Protein AF-A0A1Q4LAG4-F1 (afdb_monomer_lite)

Radius of gyration: 26.53 Å; chains: 1; bounding box: 48×26×71 Å

Structure (mmCIF, N/CA/C/O backbone):
data_AF-A0A1Q4LAG4-F1
#
_entry.id   AF-A0A1Q4LAG4-F1
#
loop_
_atom_site.group_PDB
_atom_site.id
_atom_site.type_symbol
_atom_site.label_atom_id
_atom_site.label_alt_id
_atom_site.label_comp_id
_atom_site.label_asym_id
_atom_site.label_entity_id
_atom_site.label_seq_id
_atom_site.pdbx_PDB_ins_code
_atom_site.Cartn_x
_atom_site.Cartn_y
_atom_site.Cartn_z
_atom_site.occupancy
_atom_site.B_iso_or_equiv
_atom_site.auth_seq_id
_atom_site.auth_comp_id
_atom_site.auth_asym_id
_atom_site.auth_atom_id
_atom_site.pdbx_PDB_model_num
ATOM 1 N N . LYS A 1 1 ? -27.153 9.675 17.977 1.00 33.84 1 LYS A N 1
ATOM 2 C CA . LYS A 1 1 ? -26.897 9.620 16.516 1.00 33.84 1 LYS A CA 1
ATOM 3 C C . LYS A 1 1 ? -25.525 8.995 16.362 1.00 33.84 1 LYS A C 1
ATOM 5 O O . LYS A 1 1 ? -24.593 9.559 16.904 1.00 33.84 1 LYS A O 1
ATOM 10 N N . VAL A 1 2 ? -25.434 7.803 15.778 1.00 33.84 2 VAL A N 1
ATOM 11 C CA . VAL A 1 2 ? -24.147 7.139 15.535 1.00 33.84 2 VAL A CA 1
ATOM 12 C C . VAL A 1 2 ? -23.590 7.729 14.248 1.00 33.84 2 VAL A C 1
ATOM 14 O O . VAL A 1 2 ? -24.274 7.675 13.222 1.00 33.84 2 VAL A O 1
ATOM 17 N N . ASP A 1 3 ? -22.413 8.341 14.320 1.00 35.12 3 ASP A N 1
ATOM 18 C CA . ASP A 1 3 ? -21.739 8.880 13.146 1.00 35.12 3 ASP A CA 1
ATOM 19 C C . ASP 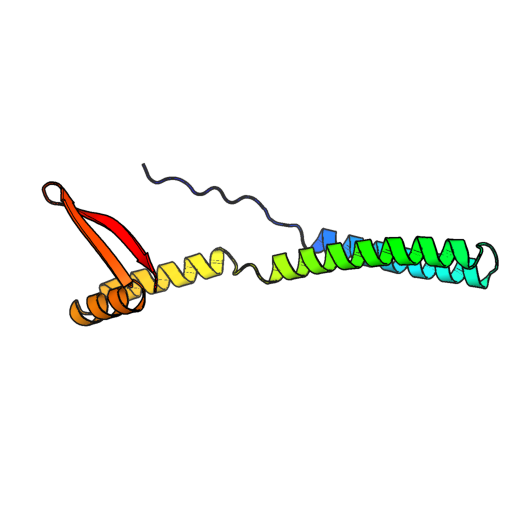A 1 3 ? -21.414 7.732 12.188 1.00 35.12 3 ASP A C 1
ATOM 21 O O . ASP A 1 3 ? -20.734 6.761 12.525 1.00 35.12 3 ASP A O 1
ATOM 25 N N . ARG A 1 4 ? -21.988 7.809 10.985 1.00 35.28 4 ARG A N 1
ATOM 26 C CA . ARG A 1 4 ? -21.688 6.885 9.897 1.00 35.28 4 ARG A CA 1
ATOM 27 C C . ARG A 1 4 ? -20.310 7.241 9.369 1.00 35.28 4 ARG A C 1
ATOM 29 O O . ARG A 1 4 ? -20.134 8.298 8.773 1.00 35.28 4 ARG A O 1
ATOM 36 N N . ILE A 1 5 ? -19.358 6.338 9.554 1.00 41.38 5 ILE A N 1
ATOM 37 C CA . ILE A 1 5 ? -18.073 6.424 8.876 1.00 41.38 5 ILE A CA 1
ATOM 38 C C . ILE A 1 5 ? -18.301 5.943 7.437 1.00 41.38 5 ILE A C 1
ATOM 40 O O . ILE A 1 5 ? -18.322 4.744 7.158 1.00 41.38 5 ILE A O 1
ATOM 44 N N . GLU A 1 6 ? -18.551 6.879 6.526 1.00 39.84 6 GLU A N 1
ATOM 45 C CA . GLU A 1 6 ? -18.451 6.617 5.092 1.00 39.84 6 GLU A CA 1
ATOM 46 C C . GLU A 1 6 ? -16.966 6.560 4.720 1.00 39.84 6 GLU A C 1
ATOM 48 O O . GLU A 1 6 ? -16.290 7.584 4.708 1.00 39.84 6 GLU A O 1
ATOM 53 N N . ILE A 1 7 ? -16.445 5.367 4.419 1.00 38.69 7 ILE A N 1
ATOM 54 C CA . ILE A 1 7 ? -15.099 5.211 3.853 1.00 38.69 7 ILE A CA 1
ATOM 55 C C . ILE A 1 7 ? -15.255 4.736 2.412 1.00 38.69 7 ILE A C 1
ATOM 57 O O . ILE A 1 7 ? -15.410 3.547 2.141 1.00 38.69 7 ILE A O 1
ATOM 61 N N . LYS A 1 8 ? -15.258 5.692 1.483 1.00 47.16 8 LYS A N 1
ATOM 62 C CA . LYS A 1 8 ? -15.012 5.432 0.065 1.00 47.16 8 LYS A CA 1
ATOM 63 C C . LYS A 1 8 ? -13.531 5.654 -0.195 1.00 47.16 8 LYS A C 1
ATOM 65 O O . LYS A 1 8 ? -13.080 6.778 -0.049 1.00 47.16 8 LYS A O 1
ATOM 70 N N . GLU A 1 9 ? -12.831 4.604 -0.609 1.00 45.19 9 GLU A N 1
ATOM 71 C CA . GLU A 1 9 ? -11.763 4.646 -1.616 1.00 45.19 9 GLU A CA 1
ATOM 72 C C . GLU A 1 9 ? -11.277 3.212 -1.861 1.00 45.19 9 GLU A C 1
ATOM 74 O O . GLU A 1 9 ? -10.324 2.730 -1.250 1.00 45.19 9 GLU A O 1
ATOM 79 N N . GLU A 1 10 ? -11.943 2.508 -2.780 1.00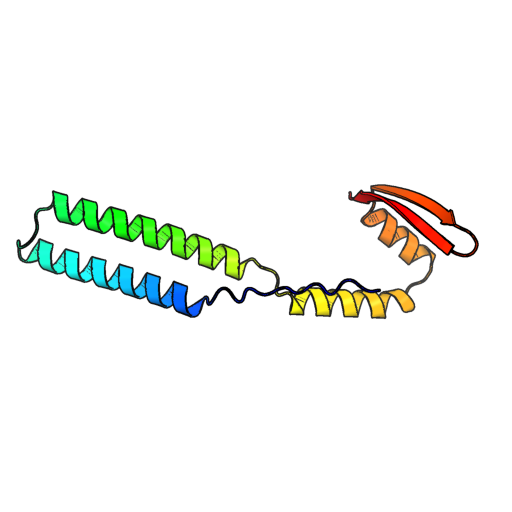 48.94 10 GLU A N 1
ATOM 80 C CA . GLU A 1 10 ? -11.284 1.412 -3.488 1.00 48.94 10 GLU A CA 1
ATOM 81 C C . GLU A 1 10 ? -10.216 2.050 -4.382 1.00 48.94 10 GLU A C 1
ATOM 83 O O . GLU A 1 10 ? -10.486 2.484 -5.502 1.00 48.94 10 GLU A O 1
ATOM 88 N N . THR A 1 11 ? -8.988 2.168 -3.878 1.00 54.66 11 THR A N 1
ATOM 89 C CA . THR A 1 11 ? -7.831 2.370 -4.748 1.00 54.66 11 THR A CA 1
ATOM 90 C C . THR A 1 11 ? -7.803 1.177 -5.705 1.00 54.66 11 THR A C 1
ATOM 92 O O . THR A 1 11 ? -7.519 0.061 -5.282 1.00 54.66 11 THR A O 1
ATOM 95 N N . ASN A 1 12 ? -8.176 1.379 -6.974 1.00 68.19 12 ASN A N 1
ATOM 96 C CA . ASN A 1 12 ? -8.277 0.300 -7.957 1.00 68.19 12 ASN A CA 1
ATOM 97 C C . ASN A 1 12 ? -6.871 -0.213 -8.312 1.00 68.19 12 ASN A C 1
ATOM 99 O O . ASN A 1 12 ? -6.252 0.220 -9.284 1.00 68.19 12 ASN A O 1
ATOM 103 N N . THR A 1 13 ? -6.345 -1.119 -7.490 1.00 70.06 13 THR A N 1
ATOM 104 C CA . THR A 1 13 ? -5.009 -1.722 -7.605 1.00 70.06 13 THR A CA 1
ATOM 105 C C . THR A 1 13 ? -4.755 -2.298 -8.999 1.00 70.06 13 THR A C 1
ATOM 107 O O 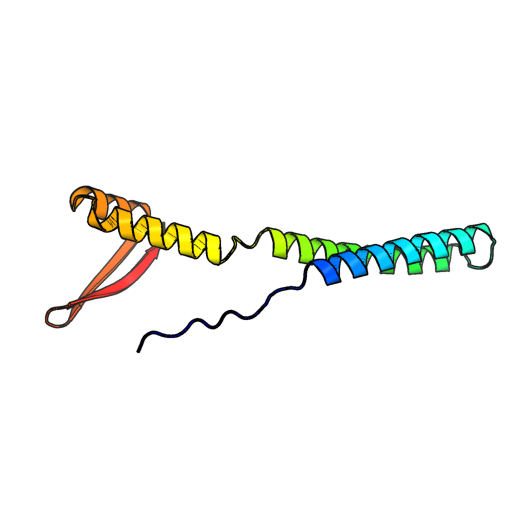. THR A 1 13 ? -3.668 -2.122 -9.547 1.00 70.06 13 THR A O 1
ATOM 110 N N . LYS A 1 14 ? -5.790 -2.848 -9.650 1.00 76.12 14 LYS A N 1
ATOM 111 C CA . LYS A 1 14 ? -5.731 -3.349 -11.035 1.00 76.12 14 LYS A CA 1
ATOM 112 C C . LYS A 1 14 ? -5.389 -2.273 -12.068 1.00 76.12 14 LYS A C 1
ATOM 114 O O . LYS A 1 14 ? -4.749 -2.573 -13.078 1.00 76.12 14 LYS A O 1
ATOM 119 N N . ASP A 1 15 ? -5.823 -1.033 -11.858 1.00 79.31 15 ASP A N 1
ATOM 120 C CA . ASP A 1 15 ? -5.492 0.070 -12.764 1.00 79.31 15 ASP A CA 1
ATOM 121 C C . ASP A 1 15 ? -4.041 0.529 -12.574 1.00 79.31 15 ASP A C 1
ATOM 123 O O . ASP A 1 15 ? -3.362 0.823 -13.560 1.00 79.31 15 ASP A O 1
ATOM 127 N N . ILE A 1 16 ? -3.538 0.504 -11.335 1.00 82.19 16 ILE A N 1
ATOM 128 C CA . ILE A 1 16 ? -2.134 0.800 -11.010 1.00 82.19 16 ILE A CA 1
ATOM 129 C C . ILE A 1 16 ? -1.210 -0.256 -11.635 1.00 82.19 16 ILE A C 1
ATOM 131 O O . ILE A 1 16 ? -0.271 0.096 -12.349 1.00 82.19 16 ILE A O 1
ATOM 135 N N . GLU A 1 17 ? -1.518 -1.546 -11.474 1.00 81.44 17 GLU A N 1
ATOM 136 C CA . GLU A 1 17 ? -0.777 -2.651 -12.105 1.00 81.44 17 GLU A CA 1
ATOM 137 C C . GLU A 1 17 ? -0.757 -2.541 -13.636 1.00 81.44 17 GLU A C 1
ATOM 139 O O . GLU A 1 17 ? 0.276 -2.736 -14.289 1.00 81.44 17 GLU A O 1
ATOM 144 N N . ARG A 1 18 ? -1.904 -2.195 -14.236 1.00 86.56 18 ARG A N 1
ATOM 145 C CA . ARG A 1 18 ? -2.021 -1.994 -15.684 1.00 86.56 18 ARG A CA 1
ATOM 146 C C . ARG A 1 18 ? -1.148 -0.834 -16.157 1.00 86.56 18 ARG A C 1
ATOM 148 O O . ARG A 1 18 ? -0.535 -0.934 -17.223 1.00 86.56 18 ARG A O 1
ATOM 155 N N . GLU A 1 19 ? -1.083 0.249 -15.394 1.00 87.31 19 GLU A N 1
ATOM 156 C CA . GLU A 1 19 ? -0.266 1.414 -15.729 1.00 87.31 19 GLU A CA 1
ATOM 157 C C . GLU A 1 19 ? 1.237 1.130 -15.570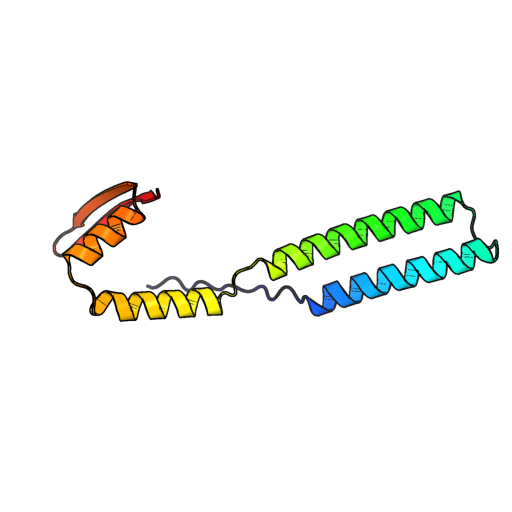 1.00 87.31 19 GLU A C 1
ATOM 159 O O . GLU A 1 19 ? 2.017 1.515 -16.445 1.00 87.31 19 GLU A O 1
ATOM 164 N N . ILE A 1 20 ? 1.647 0.358 -14.555 1.00 88.38 20 ILE A N 1
ATOM 165 C CA . ILE A 1 20 ? 3.029 -0.144 -14.422 1.00 88.38 20 ILE A CA 1
ATOM 166 C C . ILE A 1 20 ? 3.404 -0.982 -15.649 1.00 88.38 20 ILE A C 1
ATOM 168 O O . ILE A 1 20 ? 4.447 -0.758 -16.270 1.00 88.38 20 ILE A O 1
ATOM 172 N N . LYS A 1 21 ? 2.532 -1.913 -16.060 1.00 90.56 21 LYS A N 1
ATOM 173 C CA . LYS A 1 21 ? 2.760 -2.747 -17.249 1.00 90.56 21 LYS A CA 1
ATOM 174 C C . LYS A 1 21 ? 2.919 -1.899 -18.513 1.00 90.56 21 LYS A C 1
ATOM 176 O O . LYS A 1 21 ? 3.815 -2.160 -19.312 1.00 90.56 21 LYS A O 1
ATOM 181 N N . ARG A 1 22 ? 2.097 -0.858 -18.681 1.00 92.31 22 ARG A N 1
ATOM 182 C CA . ARG A 1 22 ? 2.216 0.089 -19.803 1.00 92.31 22 ARG A CA 1
ATOM 183 C C . ARG A 1 22 ? 3.546 0.835 -19.792 1.00 92.31 22 ARG A C 1
ATOM 185 O O . ARG A 1 22 ? 4.136 0.995 -20.858 1.00 92.31 22 ARG A O 1
ATOM 192 N N . CYS A 1 23 ? 4.019 1.279 -18.630 1.00 89.81 23 CYS A N 1
ATOM 193 C CA . CYS A 1 23 ? 5.312 1.956 -18.512 1.00 89.81 23 CYS A CA 1
ATOM 194 C C . CYS A 1 23 ? 6.465 1.011 -18.885 1.00 89.81 23 CYS A C 1
ATOM 196 O O . CYS A 1 23 ? 7.289 1.370 -19.722 1.00 89.81 23 CYS A O 1
ATOM 198 N N . LYS A 1 24 ? 6.450 -0.237 -18.398 1.00 90.31 24 LYS A N 1
ATOM 199 C CA . LYS A 1 24 ? 7.443 -1.264 -18.770 1.00 90.31 24 LYS A CA 1
ATOM 200 C C . LYS A 1 24 ? 7.441 -1.559 -20.276 1.00 90.31 24 LYS A C 1
ATOM 202 O O . LYS A 1 24 ? 8.498 -1.608 -20.896 1.00 90.31 24 LYS A O 1
ATOM 207 N N . SER A 1 25 ? 6.268 -1.655 -20.907 1.00 92.81 25 SER A N 1
ATOM 208 C CA . SER A 1 25 ? 6.179 -1.815 -22.368 1.00 92.81 25 SER A CA 1
ATOM 209 C C . SER A 1 25 ? 6.701 -0.605 -23.154 1.00 92.81 25 SER A C 1
ATOM 211 O O . SER A 1 25 ? 7.206 -0.774 -24.261 1.00 92.81 25 SER A O 1
ATOM 213 N N . LYS A 1 26 ? 6.582 0.617 -22.618 1.00 92.50 26 LYS A N 1
ATOM 214 C CA . LYS A 1 26 ? 7.175 1.813 -23.237 1.00 92.50 26 LYS A CA 1
ATOM 215 C C . LYS A 1 26 ? 8.701 1.799 -23.143 1.00 92.50 26 LYS A C 1
ATOM 217 O O . LYS A 1 26 ? 9.342 2.173 -24.117 1.00 92.50 26 LYS A O 1
ATOM 222 N N . ILE A 1 27 ? 9.263 1.327 -22.029 1.00 90.75 27 ILE A N 1
ATOM 223 C CA . ILE A 1 27 ? 10.716 1.167 -21.860 1.00 90.75 27 ILE A CA 1
ATOM 224 C C . ILE A 1 27 ? 11.277 0.174 -22.885 1.00 90.75 27 ILE A C 1
ATOM 226 O O . ILE A 1 27 ? 12.256 0.495 -23.551 1.00 90.75 27 ILE A O 1
ATOM 230 N N . GLU A 1 28 ? 10.630 -0.980 -23.083 1.00 91.94 28 GLU A N 1
ATOM 231 C CA . GLU A 1 28 ? 11.057 -1.942 -24.117 1.00 91.94 28 GLU A CA 1
ATOM 232 C C . GLU A 1 28 ? 11.027 -1.320 -25.522 1.00 91.94 28 GLU A C 1
ATOM 234 O O . GLU A 1 28 ? 11.998 -1.417 -26.261 1.00 91.94 28 GLU A O 1
ATOM 239 N N . ARG A 1 29 ? 9.981 -0.558 -25.865 1.00 91.94 29 ARG A N 1
ATOM 240 C CA . ARG A 1 29 ? 9.934 0.157 -27.155 1.00 91.94 29 ARG A CA 1
ATOM 241 C C . ARG A 1 29 ? 11.034 1.206 -27.306 1.00 91.94 29 ARG A C 1
ATOM 243 O O . ARG A 1 29 ? 11.570 1.374 -28.393 1.00 91.94 29 ARG A O 1
ATOM 250 N N . LEU A 1 30 ? 11.359 1.939 -26.242 1.00 90.94 30 LEU A N 1
ATOM 251 C CA . LEU A 1 30 ? 12.461 2.905 -26.262 1.00 90.94 30 LEU A CA 1
ATOM 252 C C . LEU A 1 30 ? 13.809 2.205 -26.449 1.00 90.94 30 LEU A C 1
ATOM 254 O O . LEU A 1 30 ? 14.691 2.749 -27.107 1.00 90.94 30 LEU A O 1
ATOM 258 N N . LYS A 1 31 ? 13.964 1.002 -25.893 1.00 91.31 31 LYS A N 1
ATOM 259 C CA . LYS A 1 31 ? 15.164 0.185 -26.062 1.00 91.31 31 LYS A CA 1
ATOM 260 C C . LYS A 1 31 ? 15.317 -0.259 -27.513 1.00 91.31 31 LYS A C 1
ATOM 262 O O . LYS A 1 31 ? 16.411 -0.103 -28.046 1.00 91.31 31 LYS A O 1
ATOM 267 N N . ASP A 1 32 ? 14.238 -0.711 -28.148 1.00 92.75 32 ASP A N 1
ATOM 268 C CA . ASP A 1 32 ? 14.235 -1.057 -29.575 1.00 92.75 32 ASP A CA 1
ATOM 269 C C . ASP A 1 32 ? 14.633 0.158 -30.430 1.00 92.75 32 ASP A C 1
ATOM 271 O O . ASP A 1 32 ? 15.609 0.097 -31.170 1.00 92.75 32 ASP A O 1
ATOM 275 N N . LEU A 1 33 ? 13.995 1.316 -30.214 1.00 90.19 33 LEU A N 1
ATOM 276 C CA . LEU A 1 33 ? 14.323 2.565 -30.922 1.00 90.19 33 LEU A CA 1
ATOM 277 C C . LEU A 1 33 ? 15.776 3.020 -30.715 1.00 90.19 33 LEU A C 1
ATOM 279 O O . LEU A 1 33 ? 16.373 3.647 -31.588 1.00 90.19 33 LEU A O 1
ATOM 283 N N . TYR A 1 34 ? 16.354 2.764 -29.541 1.00 90.44 34 TYR A N 1
ATOM 284 C CA . TYR A 1 34 ? 17.755 3.085 -29.279 1.00 90.44 34 TYR A CA 1
ATOM 285 C C . TYR A 1 34 ? 18.702 2.132 -30.016 1.00 90.44 34 TYR A C 1
ATOM 287 O O . TYR A 1 34 ? 19.715 2.579 -30.554 1.00 90.44 34 TYR A O 1
ATOM 295 N N . VAL A 1 35 ? 18.377 0.836 -30.046 1.00 91.81 35 VAL A N 1
ATOM 296 C CA . VAL A 1 35 ? 19.149 -0.189 -30.765 1.00 91.81 35 VAL A CA 1
ATOM 297 C C . VAL A 1 35 ? 19.107 0.055 -32.272 1.00 91.81 35 VAL A C 1
ATOM 299 O O . VAL A 1 35 ? 20.151 -0.023 -32.919 1.00 91.81 35 VAL A O 1
ATOM 302 N N . ASP A 1 36 ? 17.944 0.433 -32.800 1.00 92.69 36 ASP A N 1
ATOM 303 C CA . ASP A 1 36 ? 17.740 0.767 -34.213 1.00 92.69 36 ASP A CA 1
ATOM 304 C C . ASP A 1 36 ? 18.380 2.116 -34.603 1.00 92.69 36 ASP A C 1
ATOM 306 O O . ASP A 1 36 ? 18.531 2.429 -35.783 1.00 92.69 36 ASP A O 1
ATOM 310 N N . GLY A 1 37 ? 18.827 2.904 -33.615 1.00 90.19 37 GLY A N 1
ATOM 311 C CA . GLY A 1 37 ? 19.507 4.185 -33.818 1.00 90.19 37 GLY A CA 1
ATOM 312 C C . GLY A 1 37 ? 18.569 5.378 -34.030 1.00 90.19 37 GLY A C 1
ATOM 313 O O . GLY A 1 37 ? 19.045 6.489 -34.272 1.00 90.19 37 GLY A O 1
ATOM 314 N N . ASP A 1 38 ? 17.258 5.182 -33.882 1.00 89.94 38 ASP A N 1
ATOM 315 C CA . ASP A 1 38 ? 16.224 6.207 -34.063 1.00 89.94 38 ASP A CA 1
ATOM 316 C C . ASP A 1 38 ? 16.233 7.272 -32.958 1.00 89.94 38 ASP A C 1
ATOM 318 O O . ASP A 1 38 ? 15.764 8.401 -33.147 1.00 89.94 38 ASP A O 1
ATOM 322 N N . ILE A 1 39 ? 16.770 6.940 -31.779 1.00 90.38 39 ILE A N 1
ATOM 323 C CA . ILE A 1 39 ? 16.907 7.882 -30.666 1.00 90.38 39 ILE A CA 1
ATOM 324 C C . ILE A 1 39 ? 18.332 7.927 -30.120 1.00 90.38 39 ILE A C 1
ATOM 326 O O . ILE A 1 39 ? 19.037 6.928 -30.007 1.00 90.38 39 ILE A O 1
ATOM 330 N N . SER A 1 40 ? 18.757 9.124 -29.710 1.00 91.94 40 SER A N 1
ATOM 331 C CA . SER A 1 40 ? 20.058 9.298 -29.061 1.00 91.94 40 SER A CA 1
ATOM 332 C C . SER A 1 40 ? 20.096 8.638 -27.679 1.00 91.94 40 SER A C 1
ATOM 334 O O . SER A 1 40 ? 19.100 8.627 -26.953 1.00 91.94 40 SER A O 1
ATOM 336 N N . LYS A 1 41 ? 21.289 8.210 -27.248 1.00 89.25 41 LYS A N 1
ATOM 337 C CA . LYS A 1 41 ? 21.537 7.686 -25.892 1.00 89.25 41 LYS A CA 1
ATOM 338 C C . LYS A 1 41 ? 21.031 8.618 -24.785 1.00 89.25 41 LYS A C 1
ATOM 340 O O . LYS A 1 41 ? 20.534 8.152 -23.766 1.00 89.25 41 LYS A O 1
ATOM 345 N N . LYS A 1 42 ? 21.166 9.936 -24.979 1.00 91.69 42 LYS A N 1
ATOM 346 C CA . LYS A 1 42 ? 20.707 10.949 -24.017 1.00 91.69 42 LYS A CA 1
ATOM 347 C C . LYS A 1 42 ? 19.181 10.959 -23.904 1.00 91.69 42 LYS A C 1
ATOM 349 O O . LYS A 1 42 ? 18.668 11.005 -22.795 1.00 91.69 42 LYS A O 1
ATOM 354 N N . LYS A 1 43 ? 18.479 10.886 -25.039 1.00 88.12 43 LYS A N 1
ATOM 355 C CA . LYS A 1 43 ? 17.013 10.835 -25.080 1.00 88.12 43 LYS A CA 1
ATOM 356 C C . LYS A 1 43 ? 16.488 9.535 -24.474 1.00 88.12 43 LYS A C 1
ATOM 358 O O . LYS A 1 43 ? 15.653 9.588 -23.587 1.00 88.12 43 LYS A O 1
ATOM 363 N N . TYR A 1 44 ? 17.065 8.399 -24.871 1.00 90.56 44 TYR A N 1
ATOM 364 C CA . TYR A 1 44 ? 16.745 7.097 -24.285 1.00 90.56 44 TYR A CA 1
ATOM 365 C C . TYR A 1 44 ? 16.884 7.110 -22.760 1.00 90.56 44 TYR A C 1
ATOM 367 O O . TYR A 1 44 ? 15.964 6.715 -22.056 1.00 90.56 44 TYR A O 1
ATOM 375 N N . LYS A 1 45 ? 18.017 7.608 -22.248 1.00 90.62 45 LYS A N 1
ATOM 376 C CA . LYS A 1 45 ? 18.266 7.665 -20.808 1.00 90.62 45 LYS A CA 1
ATOM 377 C C . LYS A 1 45 ? 17.220 8.515 -20.080 1.00 90.62 45 LYS A C 1
ATOM 379 O O . LYS A 1 45 ? 16.639 8.033 -19.121 1.00 90.62 45 LYS A O 1
ATOM 384 N N . ASN A 1 46 ? 16.965 9.734 -20.552 1.00 92.62 46 ASN A N 1
ATOM 385 C CA . ASN A 1 46 ? 15.997 10.628 -19.917 1.00 92.62 46 ASN A CA 1
ATOM 386 C C . ASN A 1 46 ? 14.582 10.025 -19.902 1.00 92.62 46 ASN A C 1
ATOM 388 O O . ASN A 1 46 ? 13.951 9.984 -18.853 1.00 92.62 46 ASN A O 1
ATOM 392 N N . ASP A 1 47 ? 14.119 9.506 -21.042 1.00 89.50 47 ASP A N 1
ATOM 393 C CA . ASP A 1 47 ? 12.764 8.961 -21.171 1.00 89.50 47 ASP A CA 1
ATOM 394 C C . ASP A 1 47 ? 12.583 7.682 -20.322 1.00 89.50 47 ASP A C 1
ATOM 396 O O . ASP A 1 47 ? 11.503 7.418 -19.792 1.00 89.50 47 ASP A O 1
ATOM 400 N N . VAL A 1 48 ? 13.642 6.876 -20.168 1.00 91.44 48 VAL A N 1
ATOM 401 C CA . VAL A 1 48 ? 13.643 5.691 -19.294 1.00 91.44 48 VAL A CA 1
ATOM 402 C C . VAL A 1 48 ? 13.688 6.078 -17.819 1.00 91.44 48 VAL A C 1
ATOM 404 O O . VAL A 1 48 ? 12.963 5.476 -17.029 1.00 91.44 48 VAL A O 1
ATOM 407 N N . ASP A 1 49 ? 14.494 7.072 -17.444 1.00 90.56 49 ASP A N 1
ATOM 408 C CA . ASP A 1 49 ? 14.582 7.560 -16.064 1.00 90.56 49 ASP A CA 1
ATOM 409 C C . ASP A 1 49 ? 13.217 8.117 -15.602 1.00 90.56 49 ASP A C 1
ATOM 411 O O . ASP A 1 49 ? 12.719 7.704 -14.556 1.00 90.56 49 ASP A O 1
ATOM 415 N N . GLU A 1 50 ? 12.532 8.919 -16.430 1.00 92.75 50 GLU A N 1
ATOM 416 C CA . GLU A 1 50 ? 11.172 9.420 -16.146 1.00 92.75 50 GLU A CA 1
ATOM 417 C C . GLU A 1 50 ? 10.140 8.289 -15.979 1.00 92.75 50 GLU A C 1
ATOM 419 O O . GLU A 1 50 ? 9.282 8.317 -15.090 1.00 92.75 50 GLU A O 1
ATOM 424 N N . LEU A 1 51 ? 10.200 7.261 -16.833 1.00 90.56 51 LEU A N 1
ATOM 425 C CA . LEU A 1 51 ? 9.297 6.112 -16.734 1.00 90.56 51 LEU A CA 1
ATOM 426 C C . LEU A 1 51 ? 9.586 5.258 -15.496 1.00 90.56 51 LEU A C 1
ATOM 428 O O . LEU A 1 51 ? 8.645 4.720 -14.911 1.00 90.56 51 LEU A O 1
ATOM 432 N N . ASN A 1 52 ? 10.850 5.143 -15.088 1.00 86.94 52 ASN A N 1
ATOM 433 C CA . ASN A 1 52 ? 11.244 4.425 -13.879 1.00 86.94 52 ASN A CA 1
ATOM 434 C C . ASN A 1 52 ? 10.813 5.162 -12.609 1.00 86.94 52 ASN A C 1
ATOM 436 O O . ASN A 1 52 ? 10.286 4.515 -11.707 1.00 86.94 52 ASN A O 1
ATOM 440 N N . GLU A 1 53 ? 10.951 6.490 -12.549 1.00 91.00 53 GLU A N 1
ATOM 441 C CA . GLU A 1 53 ? 10.413 7.294 -11.440 1.00 91.00 53 GLU A CA 1
ATOM 442 C C . GLU A 1 53 ? 8.895 7.110 -11.316 1.00 91.00 53 GLU A C 1
ATOM 444 O O . GLU A 1 53 ? 8.375 6.830 -10.235 1.00 91.00 53 GLU A O 1
ATOM 449 N N . LYS A 1 54 ? 8.174 7.137 -12.443 1.00 90.00 54 LYS A N 1
ATOM 450 C CA . LYS A 1 54 ? 6.728 6.886 -12.449 1.00 90.00 54 LYS A CA 1
ATOM 451 C C . LYS A 1 54 ? 6.368 5.467 -11.989 1.00 90.00 54 LYS A C 1
ATOM 453 O O . LYS A 1 54 ? 5.351 5.287 -11.319 1.00 90.00 54 LYS A O 1
ATOM 458 N N . ILE A 1 55 ? 7.152 4.452 -12.363 1.00 86.75 55 ILE A N 1
ATOM 459 C CA . ILE A 1 55 ? 6.952 3.071 -11.891 1.00 86.75 55 ILE A CA 1
ATOM 460 C C . ILE A 1 55 ? 7.176 2.997 -10.382 1.00 86.75 55 ILE A C 1
ATOM 462 O O . ILE A 1 55 ? 6.332 2.430 -9.694 1.00 86.75 55 ILE A O 1
ATOM 466 N N . TYR A 1 56 ? 8.246 3.610 -9.874 1.00 86.12 56 TYR A N 1
ATOM 467 C CA . TYR A 1 56 ? 8.547 3.650 -8.447 1.00 86.12 56 TYR A CA 1
ATOM 468 C C . TYR A 1 56 ? 7.386 4.255 -7.646 1.00 86.12 56 TYR A C 1
ATOM 470 O O . TYR A 1 56 ? 6.904 3.635 -6.700 1.00 86.12 56 TYR A O 1
ATOM 478 N N . ASP A 1 57 ? 6.844 5.395 -8.077 1.00 85.44 57 ASP A N 1
ATOM 479 C CA . ASP A 1 57 ? 5.690 6.025 -7.423 1.00 85.44 57 ASP A CA 1
ATOM 480 C C . ASP A 1 57 ? 4.433 5.140 -7.433 1.00 85.44 57 ASP A C 1
ATOM 482 O O . ASP A 1 57 ? 3.667 5.111 -6.466 1.00 85.44 57 ASP A O 1
ATOM 486 N N . LEU A 1 58 ? 4.186 4.425 -8.535 1.00 85.38 58 LEU A N 1
ATOM 487 C CA . LEU A 1 58 ? 3.056 3.501 -8.652 1.00 85.38 58 LEU A CA 1
ATOM 488 C C . LEU A 1 58 ? 3.245 2.259 -7.771 1.00 85.38 58 LEU A C 1
ATOM 490 O O . LEU A 1 58 ? 2.281 1.812 -7.153 1.00 85.38 58 LEU A O 1
ATOM 494 N N . GLU A 1 59 ? 4.466 1.735 -7.667 1.00 82.06 59 GLU A N 1
ATOM 495 C CA . GLU A 1 59 ? 4.814 0.617 -6.784 1.00 82.06 59 GLU A CA 1
ATOM 496 C C . GLU A 1 59 ? 4.689 1.019 -5.304 1.00 82.06 59 GLU A C 1
ATOM 498 O O . GLU A 1 59 ? 4.112 0.267 -4.523 1.00 82.06 59 GLU A O 1
ATOM 503 N N . GLN A 1 60 ? 5.090 2.237 -4.921 1.00 79.12 60 GLN A N 1
ATOM 504 C CA . GLN A 1 60 ? 4.857 2.771 -3.568 1.00 79.12 60 GLN A CA 1
ATOM 505 C C . 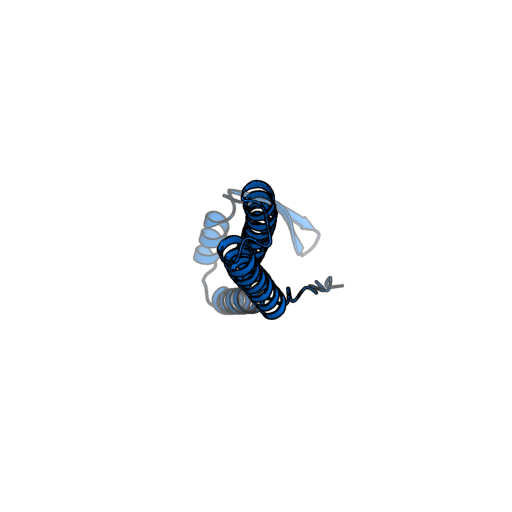GLN A 1 60 ? 3.358 2.931 -3.250 1.00 79.12 60 GLN A C 1
ATOM 507 O O . GLN A 1 60 ? 2.905 2.635 -2.139 1.00 79.12 60 GLN A O 1
ATOM 512 N N . LYS A 1 61 ? 2.546 3.356 -4.227 1.00 79.38 61 LYS A N 1
ATOM 513 C CA . LYS A 1 61 ? 1.078 3.422 -4.084 1.00 79.38 61 LYS A CA 1
ATOM 514 C C . LYS A 1 61 ? 0.440 2.041 -3.943 1.00 79.38 61 LYS A C 1
ATOM 516 O O . LYS A 1 61 ? -0.532 1.893 -3.212 1.00 79.38 61 LYS A O 1
ATOM 521 N N . LEU A 1 62 ? 0.985 1.036 -4.620 1.00 77.62 62 LEU A N 1
ATOM 522 C CA . LEU A 1 62 ? 0.513 -0.342 -4.520 1.00 77.62 62 LEU A CA 1
ATOM 523 C C . LEU A 1 62 ? 0.899 -0.957 -3.170 1.00 77.62 62 LEU A C 1
ATOM 525 O O . LEU A 1 62 ? 0.047 -1.512 -2.488 1.00 77.62 62 LEU A O 1
ATOM 529 N N . LEU A 1 63 ? 2.134 -0.736 -2.720 1.00 68.88 63 LEU A N 1
ATOM 530 C CA . LEU A 1 63 ? 2.633 -1.220 -1.433 1.00 68.88 63 LEU A CA 1
ATOM 531 C C . LEU A 1 63 ? 1.908 -0.567 -0.246 1.00 68.88 63 LEU A C 1
ATOM 533 O O . LEU A 1 63 ? 1.636 -1.215 0.763 1.00 68.88 63 LEU A O 1
ATOM 537 N N . SER A 1 64 ? 1.536 0.709 -0.366 1.00 65.94 64 SER A N 1
ATOM 538 C CA . SER A 1 64 ? 0.684 1.382 0.624 1.00 65.94 64 SER A CA 1
ATOM 539 C C . SER A 1 64 ? -0.784 0.944 0.565 1.00 65.94 64 SER A C 1
ATOM 541 O O . SER A 1 64 ? -1.466 1.000 1.587 1.00 65.94 64 SER A O 1
ATOM 543 N N . ALA A 1 65 ? -1.275 0.472 -0.586 1.00 65.75 65 ALA A N 1
ATOM 544 C CA . ALA A 1 65 ? -2.602 -0.129 -0.708 1.00 65.75 65 ALA A CA 1
ATOM 545 C C . ALA A 1 65 ? -2.647 -1.562 -0.142 1.00 65.75 65 ALA A C 1
ATOM 547 O O . ALA A 1 65 ? -3.630 -1.920 0.500 1.00 65.75 65 ALA A O 1
ATOM 548 N N . GLU A 1 66 ? -1.584 -2.353 -0.315 1.00 59.56 66 GLU A N 1
ATOM 549 C CA . GLU A 1 66 ? -1.451 -3.710 0.240 1.00 59.56 66 GLU A CA 1
ATOM 550 C C . GLU A 1 66 ? -1.246 -3.715 1.762 1.00 59.56 66 GLU A C 1
ATOM 552 O O . GLU A 1 66 ? -1.750 -4.600 2.448 1.00 59.56 66 GLU A O 1
ATOM 557 N N . ASN A 1 67 ? -0.569 -2.703 2.316 1.00 54.41 67 ASN A N 1
ATOM 558 C CA . ASN A 1 67 ? -0.378 -2.555 3.766 1.00 54.41 67 ASN A CA 1
ATOM 559 C C . ASN A 1 67 ? -1.581 -1.934 4.502 1.00 54.41 67 ASN A C 1
ATOM 561 O O . ASN A 1 67 ? -1.525 -1.731 5.717 1.00 54.41 67 ASN A O 1
ATOM 565 N N . LYS A 1 68 ? -2.692 -1.645 3.813 1.00 55.38 68 LYS A N 1
ATOM 566 C CA . LYS A 1 68 ? -3.949 -1.322 4.495 1.00 55.38 68 LYS A CA 1
ATOM 567 C C . LYS A 1 68 ? -4.553 -2.627 5.002 1.00 55.38 68 LYS A C 1
ATOM 569 O O . LYS A 1 68 ? -5.101 -3.402 4.222 1.00 55.38 68 LYS A O 1
ATOM 574 N N . ILE A 1 69 ? -4.485 -2.856 6.317 1.00 57.06 69 ILE A N 1
ATOM 575 C CA . ILE A 1 69 ? -5.314 -3.869 6.982 1.00 57.06 69 ILE A CA 1
ATOM 576 C C . ILE A 1 69 ? -6.742 -3.675 6.465 1.00 57.06 69 ILE A C 1
ATOM 578 O O . ILE A 1 69 ? -7.314 -2.595 6.628 1.00 57.06 69 ILE A O 1
ATOM 582 N N . SER A 1 70 ? -7.287 -4.697 5.797 1.00 61.91 70 SER A N 1
ATOM 583 C CA . SER A 1 70 ? -8.619 -4.607 5.203 1.00 61.91 70 SER A CA 1
ATOM 584 C C . SER A 1 70 ? -9.619 -4.152 6.261 1.00 61.91 70 SER A C 1
ATOM 586 O O . SER A 1 70 ? -9.642 -4.673 7.379 1.00 61.91 70 SER A O 1
ATOM 588 N N . HIS A 1 71 ? -10.466 -3.187 5.909 1.00 62.25 71 HIS A N 1
ATOM 589 C CA . HIS A 1 71 ? -11.519 -2.708 6.799 1.00 62.25 71 HIS A CA 1
ATOM 590 C C . HIS A 1 71 ? -12.428 -3.847 7.272 1.00 62.25 71 HIS A C 1
ATOM 592 O O . HIS A 1 71 ? -12.888 -3.827 8.413 1.00 62.25 71 HIS A O 1
ATOM 598 N N . ASP A 1 72 ? -12.628 -4.865 6.434 1.00 61.66 72 ASP A N 1
ATOM 599 C CA . ASP A 1 72 ? -13.379 -6.060 6.810 1.00 61.66 72 ASP A CA 1
ATOM 600 C C . ASP A 1 72 ? -12.625 -6.902 7.839 1.00 61.66 72 ASP A C 1
ATOM 602 O O . ASP A 1 72 ? -13.237 -7.401 8.778 1.00 61.66 72 ASP A O 1
ATOM 606 N N . HIS A 1 73 ? -11.297 -6.971 7.745 1.00 64.44 73 HIS A N 1
ATOM 607 C CA . HIS A 1 73 ? -10.465 -7.649 8.736 1.00 64.44 73 HIS A CA 1
ATOM 608 C C . HIS A 1 73 ? -10.483 -6.926 10.093 1.00 64.44 73 HIS A C 1
ATOM 610 O O . HIS A 1 73 ? -10.626 -7.565 11.133 1.00 64.44 73 HIS A O 1
ATOM 616 N N . ILE A 1 74 ? -10.410 -5.588 10.105 1.00 70.19 74 ILE A N 1
ATOM 617 C CA . ILE A 1 74 ? -10.556 -4.795 11.341 1.00 70.19 74 ILE A CA 1
ATOM 618 C C . ILE A 1 74 ? -11.951 -5.003 11.938 1.00 70.19 74 ILE A C 1
ATOM 620 O O . ILE A 1 74 ? -12.079 -5.261 13.133 1.00 70.19 74 ILE A O 1
ATOM 624 N N . ARG A 1 75 ? -13.001 -4.929 11.110 1.00 73.19 75 ARG A N 1
ATOM 625 C CA . ARG A 1 75 ? -14.390 -5.116 11.547 1.00 73.19 75 ARG A CA 1
ATOM 626 C C . ARG A 1 75 ? -14.618 -6.509 12.128 1.00 73.19 75 ARG A C 1
ATOM 628 O O . ARG A 1 75 ? -15.272 -6.630 13.160 1.00 73.19 75 ARG A O 1
ATOM 635 N N . GLU A 1 76 ? -14.088 -7.546 11.489 1.00 75.75 76 GLU A N 1
ATOM 636 C CA . GLU A 1 76 ? -14.218 -8.921 11.962 1.00 75.75 76 GLU A CA 1
ATOM 637 C C . GLU A 1 76 ? -13.483 -9.128 13.291 1.00 75.75 76 GLU A C 1
ATOM 639 O O . GLU A 1 76 ? -14.046 -9.709 14.218 1.00 75.75 76 GLU A O 1
ATOM 644 N N . ASN A 1 77 ? -12.275 -8.577 13.435 1.00 75.25 77 ASN A N 1
ATOM 645 C CA . ASN A 1 77 ? -11.535 -8.634 14.695 1.00 75.25 77 ASN A CA 1
ATOM 646 C C . ASN A 1 77 ? -12.236 -7.858 15.820 1.00 75.25 77 ASN A C 1
ATOM 648 O O . ASN A 1 77 ? -12.347 -8.375 16.927 1.00 75.25 77 ASN A O 1
ATOM 652 N N . LEU A 1 78 ? -12.778 -6.666 15.546 1.00 77.75 78 LEU A N 1
ATOM 653 C CA . LEU A 1 78 ? -13.563 -5.908 16.528 1.00 77.75 78 LEU A CA 1
ATOM 654 C C . LEU A 1 78 ? -14.817 -6.666 16.969 1.00 77.75 78 LEU A C 1
ATOM 656 O O . LEU A 1 78 ? -15.146 -6.672 18.153 1.00 77.75 78 LEU A O 1
ATOM 660 N N . LYS A 1 79 ? -15.497 -7.340 16.034 1.00 82.38 79 LYS A N 1
ATOM 661 C CA . LYS A 1 79 ? -16.662 -8.168 16.353 1.00 82.38 79 LYS A CA 1
ATOM 662 C C . LYS A 1 79 ? -16.281 -9.329 17.274 1.00 82.38 79 LYS A C 1
ATOM 664 O O . LYS A 1 79 ? -16.934 -9.523 18.292 1.00 82.38 79 LYS A O 1
ATOM 669 N N . ARG A 1 80 ? -15.187 -10.033 16.968 1.00 80.62 80 ARG A N 1
ATOM 670 C CA . ARG A 1 80 ? -14.666 -11.118 17.815 1.00 80.62 80 ARG A CA 1
ATOM 671 C C . ARG A 1 80 ? -14.282 -10.620 19.208 1.00 80.62 80 ARG A C 1
ATOM 673 O O . ARG A 1 80 ? -14.603 -11.280 20.188 1.00 80.62 80 ARG A O 1
ATOM 680 N N . ILE A 1 81 ? -13.641 -9.452 19.307 1.00 81.06 81 ILE A N 1
ATOM 681 C CA . ILE A 1 81 ? -13.305 -8.833 20.599 1.00 81.06 81 ILE A CA 1
ATOM 682 C C . ILE A 1 81 ? -14.577 -8.506 21.383 1.00 81.06 81 ILE A C 1
ATOM 684 O O . ILE A 1 81 ? -14.635 -8.814 22.566 1.00 81.06 81 ILE A O 1
ATOM 688 N N . SER A 1 82 ? -15.604 -7.940 20.740 1.00 82.06 82 SER A N 1
ATOM 689 C CA . SER A 1 82 ? -16.884 -7.636 21.393 1.00 82.06 82 SER A CA 1
ATOM 690 C C . SER A 1 82 ? -17.584 -8.890 21.920 1.00 82.06 82 SER A C 1
ATOM 692 O O . SER A 1 82 ? -18.097 -8.866 23.032 1.00 82.06 82 SER A O 1
ATOM 694 N N . GLU A 1 83 ? -17.598 -9.976 21.143 1.00 86.56 83 GLU A N 1
ATOM 695 C CA . GLU A 1 83 ? -18.183 -11.260 21.554 1.00 86.56 83 GLU A CA 1
ATOM 696 C C . GLU A 1 83 ? -17.408 -11.873 22.731 1.00 86.56 83 GLU A C 1
ATOM 698 O O . GLU A 1 83 ? -17.999 -12.338 23.702 1.00 86.56 83 GLU A O 1
ATOM 703 N N . LEU A 1 84 ? -16.073 -11.822 22.689 1.00 84.12 84 LEU A N 1
ATOM 704 C CA . LEU A 1 84 ? -15.219 -12.275 23.789 1.00 84.12 84 LEU A CA 1
ATOM 705 C C . LEU A 1 84 ? -15.383 -11.415 25.045 1.00 84.12 84 LEU A C 1
ATOM 707 O O . LEU A 1 84 ? -15.369 -11.952 26.149 1.00 84.12 84 LEU A O 1
ATOM 711 N N . TRP A 1 85 ? -15.564 -10.102 24.892 1.00 84.69 85 TRP A N 1
ATOM 712 C CA . TRP A 1 85 ? -15.666 -9.160 26.005 1.00 84.69 85 TRP A CA 1
ATOM 713 C C . TRP A 1 85 ? -16.794 -9.519 26.973 1.00 84.69 85 TRP A C 1
ATOM 715 O O . TRP A 1 85 ? -16.630 -9.399 28.184 1.00 84.69 85 TRP A O 1
ATOM 725 N N . GLU A 1 86 ? -17.926 -10.011 26.470 1.00 84.12 86 GLU A N 1
ATOM 726 C CA . GLU A 1 86 ? -19.062 -10.419 27.306 1.00 84.12 86 GLU A CA 1
ATOM 727 C C . GLU A 1 86 ? -18.772 -11.669 28.152 1.00 84.12 86 GLU A C 1
ATOM 729 O O . GLU A 1 86 ? -19.375 -11.850 29.210 1.00 84.12 86 GLU A O 1
ATOM 734 N N . HIS A 1 87 ? -17.823 -12.504 27.729 1.00 86.44 87 HIS A N 1
ATOM 735 C CA . HIS A 1 87 ? -17.486 -13.776 28.373 1.00 86.44 87 HIS A CA 1
ATOM 736 C C . HIS A 1 87 ? -16.265 -13.713 29.298 1.00 86.44 87 HIS A C 1
ATOM 738 O O . HIS A 1 87 ? -15.927 -14.711 29.934 1.00 86.44 87 HIS A O 1
ATOM 744 N N . ILE A 1 88 ? -15.607 -12.558 29.380 1.00 88.12 88 ILE A N 1
ATOM 745 C CA . ILE A 1 88 ? -14.433 -12.340 30.224 1.00 88.12 88 ILE A CA 1
ATOM 746 C C . ILE A 1 88 ? -14.869 -11.761 31.579 1.00 88.12 88 ILE A C 1
ATOM 748 O O . ILE A 1 88 ? -15.790 -10.940 31.657 1.00 88.12 88 ILE A O 1
ATOM 752 N N . ASP A 1 89 ? -14.213 -12.184 32.658 1.00 88.88 89 ASP A N 1
ATOM 753 C CA . ASP A 1 89 ? -14.462 -11.668 34.003 1.00 88.88 89 ASP A CA 1
ATOM 754 C C . ASP A 1 89 ? -13.973 -10.215 34.175 1.00 88.88 89 ASP A C 1
ATOM 756 O O . ASP A 1 89 ? -13.133 -9.708 33.426 1.00 88.88 89 ASP A O 1
ATOM 760 N N . ASP A 1 90 ? -14.506 -9.524 35.180 1.00 85.31 90 ASP A N 1
ATOM 761 C CA . ASP A 1 90 ? -14.246 -8.095 35.381 1.00 85.31 90 ASP A CA 1
ATOM 762 C C . ASP A 1 90 ? -12.783 -7.780 35.727 1.00 85.31 90 ASP A C 1
ATOM 764 O O . ASP A 1 90 ? -12.288 -6.695 35.396 1.00 85.31 90 ASP A O 1
ATOM 768 N N . GLN A 1 91 ? -12.058 -8.723 36.339 1.00 85.69 91 GLN A N 1
ATOM 769 C CA . GLN A 1 91 ? -10.639 -8.544 36.628 1.00 85.69 91 GLN A CA 1
ATOM 770 C C . GLN A 1 91 ? -9.833 -8.582 35.327 1.00 85.69 91 GLN A C 1
ATOM 772 O O . GLN A 1 91 ? -9.086 -7.643 35.045 1.00 85.69 91 GLN A O 1
ATOM 777 N N . THR A 1 92 ? -10.051 -9.593 34.487 1.00 84.50 92 THR A N 1
ATOM 778 C CA . THR A 1 92 ? -9.363 -9.715 33.195 1.00 84.50 92 THR A CA 1
ATOM 779 C C . THR A 1 92 ? -9.707 -8.555 32.252 1.00 84.50 92 THR A C 1
ATOM 781 O O . THR A 1 92 ? -8.830 -8.054 31.542 1.00 84.50 92 THR A O 1
ATOM 784 N N . LYS A 1 93 ? -10.948 -8.043 32.273 1.00 85.31 93 LYS A N 1
ATOM 785 C CA . LYS A 1 93 ? -11.321 -6.809 31.551 1.00 85.31 93 LYS A CA 1
ATOM 786 C C . LYS A 1 93 ? -10.503 -5.607 32.018 1.00 85.31 93 LYS A C 1
ATOM 788 O O . LYS A 1 93 ? -9.988 -4.851 31.197 1.00 85.31 93 LYS A O 1
ATOM 793 N N . THR A 1 94 ? -10.360 -5.443 33.332 1.00 83.56 94 THR A N 1
ATOM 794 C CA . THR A 1 94 ? -9.601 -4.337 33.931 1.00 83.56 94 THR A CA 1
ATOM 795 C C . THR A 1 94 ? -8.120 -4.407 33.562 1.00 83.56 94 THR A C 1
ATOM 797 O O . THR A 1 94 ? -7.521 -3.393 33.201 1.00 83.56 94 THR A O 1
ATOM 800 N N . GLU A 1 95 ? -7.528 -5.600 33.614 1.00 84.50 95 GLU A N 1
ATOM 801 C CA . GLU A 1 95 ? -6.138 -5.830 33.208 1.00 84.50 95 GLU A CA 1
ATOM 802 C C . GLU A 1 95 ? -5.937 -5.585 31.708 1.00 84.50 95 GLU A C 1
ATOM 804 O O . GLU A 1 95 ? -4.967 -4.937 31.320 1.00 84.50 95 GLU A O 1
ATOM 809 N N . SER A 1 96 ? -6.892 -6.000 30.872 1.00 83.44 96 SER A N 1
ATOM 810 C CA . SER A 1 96 ? -6.859 -5.753 29.424 1.00 83.44 96 SER A CA 1
ATOM 811 C C . SER A 1 96 ? -6.912 -4.258 29.092 1.00 83.44 96 SER A C 1
ATOM 813 O O . SER A 1 96 ? -6.156 -3.797 28.243 1.00 83.44 96 SER A O 1
ATOM 815 N N . ILE A 1 97 ? -7.753 -3.479 29.788 1.00 82.12 97 ILE A N 1
ATOM 816 C CA . ILE A 1 97 ? -7.810 -2.015 29.625 1.00 82.12 97 ILE A CA 1
ATOM 817 C C . ILE A 1 97 ? -6.475 -1.381 30.029 1.00 82.12 97 ILE A C 1
ATOM 819 O O . ILE A 1 97 ? -5.946 -0.558 29.285 1.00 82.12 97 ILE A O 1
ATOM 823 N N . ARG A 1 98 ? -5.891 -1.797 31.162 1.00 79.31 98 ARG A N 1
ATOM 824 C CA . ARG A 1 98 ? -4.569 -1.319 31.612 1.00 79.31 98 ARG A CA 1
ATOM 825 C C . ARG A 1 98 ? -3.425 -1.713 30.680 1.00 79.31 98 ARG A C 1
ATOM 827 O O . ARG A 1 98 ? -2.426 -1.014 30.638 1.00 79.31 98 ARG A O 1
ATOM 834 N N . GLY A 1 99 ? -3.550 -2.821 29.952 1.00 80.31 99 GLY A N 1
ATOM 835 C CA . GLY A 1 99 ? -2.552 -3.249 28.969 1.00 80.31 99 GLY A CA 1
ATOM 836 C C . GLY A 1 99 ? -2.514 -2.384 27.706 1.00 80.31 99 GLY A C 1
ATOM 837 O O . GLY A 1 99 ? -1.560 -2.481 26.941 1.00 80.31 99 GLY A O 1
ATOM 838 N N . VAL A 1 100 ? -3.536 -1.552 27.484 1.00 80.50 100 VAL A N 1
ATOM 839 C CA . VAL A 1 100 ? -3.666 -0.692 26.296 1.00 80.50 100 VAL A CA 1
ATOM 840 C C . VAL A 1 100 ? -3.636 0.794 26.661 1.00 80.50 100 VAL A C 1
ATOM 842 O O . VAL A 1 100 ? -3.148 1.609 25.882 1.00 80.50 100 VAL A O 1
ATOM 845 N N . MET A 1 101 ? -4.159 1.158 27.832 1.00 80.94 101 MET A N 1
ATOM 846 C CA . MET A 1 101 ? -4.255 2.540 28.296 1.00 80.94 101 MET A CA 1
ATOM 847 C C . MET A 1 101 ? -3.255 2.812 29.419 1.00 80.94 101 MET A C 1
ATOM 849 O O . MET A 1 101 ? -3.260 2.121 30.435 1.00 80.94 101 MET A O 1
ATOM 853 N N . ASP A 1 102 ? -2.458 3.865 29.252 1.00 77.06 102 ASP A N 1
ATOM 854 C CA . ASP A 1 102 ? -1.518 4.364 30.259 1.00 77.06 102 ASP A CA 1
ATOM 855 C C . ASP A 1 102 ? -2.244 5.236 31.293 1.00 77.06 102 ASP A C 1
ATOM 857 O O . ASP A 1 102 ? -2.154 5.024 32.503 1.00 77.06 102 ASP A O 1
ATOM 861 N N . THR A 1 103 ? -3.069 6.176 30.818 1.00 80.69 103 THR A N 1
ATOM 862 C CA . THR A 1 103 ? -3.954 6.969 31.679 1.00 80.69 103 THR A CA 1
ATOM 863 C C . THR A 1 103 ? -5.371 6.998 31.126 1.00 80.69 103 THR A C 1
ATOM 865 O O . THR A 1 103 ? -5.585 6.947 29.916 1.00 80.69 103 THR A O 1
ATOM 868 N N . MET A 1 104 ? -6.359 7.070 32.017 1.00 82.19 104 MET A N 1
ATOM 869 C CA . MET A 1 104 ? -7.769 7.192 31.660 1.00 82.19 104 MET A CA 1
ATOM 870 C C . MET A 1 104 ? -8.479 8.078 32.684 1.00 82.19 104 MET A C 1
ATOM 872 O O . MET A 1 104 ? -8.448 7.804 33.884 1.00 82.19 104 MET A O 1
ATOM 876 N N . THR A 1 105 ? -9.140 9.125 32.201 1.00 81.88 105 THR A N 1
ATOM 877 C CA . THR A 1 105 ? -9.976 10.025 32.995 1.00 81.88 105 THR A CA 1
ATOM 878 C C . THR A 1 105 ? -11.430 9.637 32.811 1.00 81.88 105 THR A C 1
ATOM 880 O O . THR A 1 105 ? -11.943 9.590 31.690 1.00 81.88 105 THR A O 1
ATOM 883 N N . ILE A 1 106 ? -12.089 9.367 33.932 1.00 83.62 106 ILE A N 1
ATOM 884 C CA . ILE A 1 106 ? -13.475 8.927 33.982 1.00 83.62 106 ILE A CA 1
ATOM 885 C C . ILE A 1 106 ? -14.285 9.974 34.739 1.00 83.62 106 ILE A C 1
ATOM 887 O O . ILE A 1 106 ? -13.948 10.328 35.868 1.00 83.62 106 ILE A O 1
ATOM 891 N N . GLU A 1 107 ? -15.372 10.436 34.134 1.00 82.06 107 GLU A N 1
ATOM 892 C CA . GLU A 1 107 ? -16.361 11.297 34.770 1.00 82.06 107 GLU A CA 1
ATOM 893 C C . GLU A 1 107 ? -17.687 10.558 34.923 1.00 82.06 107 GLU A C 1
ATOM 895 O O . GLU A 1 107 ? -18.143 9.849 34.025 1.00 82.06 107 GLU A O 1
ATOM 900 N N . ILE A 1 108 ? -18.334 10.748 36.071 1.00 84.62 108 ILE A N 1
ATOM 901 C CA . ILE A 1 108 ? -19.680 10.232 36.312 1.00 84.62 108 ILE A CA 1
ATOM 902 C C . ILE A 1 108 ? -20.663 11.338 35.944 1.00 84.62 108 ILE A C 1
ATOM 904 O O . ILE A 1 108 ? -20.746 12.359 36.628 1.00 84.62 108 ILE A O 1
ATOM 908 N N . GLN A 1 109 ? -21.417 11.130 34.868 1.00 83.19 109 GLN A N 1
ATOM 909 C CA . GLN A 1 109 ? -22.461 12.049 34.427 1.00 83.19 109 GLN A CA 1
ATOM 910 C C . GLN A 1 109 ? -23.828 11.409 34.694 1.00 83.19 109 GLN A C 1
ATOM 912 O O . GLN A 1 109 ? -24.370 10.649 33.896 1.00 83.19 109 GLN A O 1
ATOM 917 N N . GLY A 1 110 ? -24.397 11.700 35.867 1.00 81.06 110 GLY A N 1
ATOM 918 C CA . GLY A 1 110 ? -25.687 11.145 36.281 1.00 81.06 110 GLY A CA 1
ATOM 919 C C . GLY A 1 110 ? -25.603 9.651 36.612 1.00 81.06 110 GLY A C 1
ATOM 920 O O . GLY A 1 110 ? -25.005 9.283 37.619 1.00 81.06 110 GLY A O 1
ATOM 921 N N . LYS A 1 111 ? -26.249 8.801 35.801 1.00 81.75 111 LYS A N 1
ATOM 922 C CA . LYS A 1 111 ? -26.185 7.329 35.925 1.00 81.75 111 LYS A CA 1
ATOM 923 C C . LYS A 1 111 ? -25.136 6.695 35.008 1.00 81.75 111 LYS A C 1
ATOM 925 O O . LYS A 1 111 ? -24.927 5.488 35.094 1.00 81.75 111 LYS A O 1
ATOM 930 N N . ASP A 1 112 ? -24.498 7.496 34.162 1.00 71.88 112 ASP A N 1
ATOM 931 C CA . ASP A 1 112 ? -23.560 7.023 33.157 1.00 71.88 112 ASP A CA 1
ATOM 932 C C . ASP A 1 112 ? -22.116 7.288 33.593 1.00 71.88 112 ASP A C 1
ATOM 934 O O . ASP A 1 112 ? -21.806 8.281 34.260 1.00 71.88 112 ASP A O 1
ATOM 938 N N . VAL A 1 113 ? -21.227 6.382 33.194 1.00 77.81 113 VAL A N 1
ATOM 939 C CA . VAL A 1 113 ? -19.780 6.509 33.366 1.00 77.81 113 VAL A CA 1
ATOM 940 C C . VAL A 1 113 ? -19.188 6.841 32.003 1.00 77.81 113 VAL A C 1
ATOM 942 O O . VAL A 1 113 ? -19.309 6.054 31.065 1.00 77.81 113 VAL A O 1
ATOM 945 N N . VAL A 1 114 ? -18.574 8.015 31.883 1.00 80.44 114 VAL A N 1
ATOM 946 C CA . VAL A 1 114 ? -18.056 8.540 30.618 1.00 80.44 114 VAL A CA 1
ATOM 947 C C . VAL A 1 114 ? -16.542 8.665 30.708 1.00 80.44 114 VAL A C 1
ATOM 949 O O . VAL A 1 114 ? -16.012 9.297 31.618 1.00 80.44 114 VAL A O 1
ATOM 952 N N . ILE A 1 115 ? -15.834 8.078 29.746 1.00 81.50 115 ILE A N 1
ATOM 953 C CA . ILE A 1 115 ? -14.391 8.280 29.592 1.00 81.50 115 ILE A CA 1
ATOM 954 C C . ILE A 1 115 ? -14.192 9.593 28.831 1.00 81.50 115 ILE A C 1
ATOM 956 O O . ILE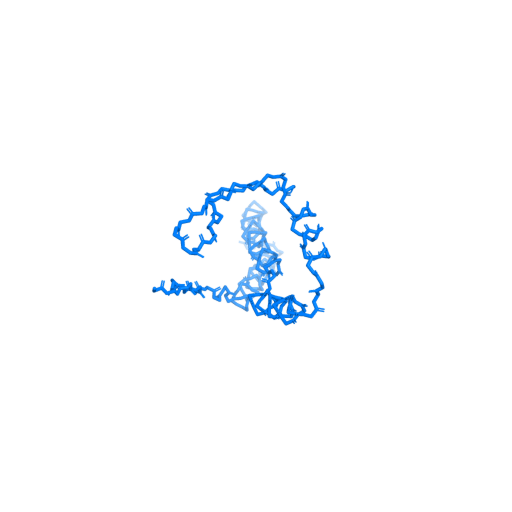 A 1 115 ? -14.575 9.694 27.666 1.00 81.50 115 ILE A O 1
ATOM 960 N N . THR A 1 116 ? -13.620 10.605 29.484 1.00 82.38 116 THR A N 1
ATOM 961 C CA . THR A 1 116 ? -13.443 11.951 28.906 1.00 82.38 116 THR A CA 1
ATOM 962 C C . THR A 1 116 ? -12.045 12.185 28.350 1.00 82.38 116 THR A C 1
ATOM 964 O O . THR A 1 116 ? -11.860 13.030 27.476 1.00 82.38 116 THR A O 1
ATOM 967 N N . SER A 1 117 ? -11.053 11.427 28.816 1.00 78.19 117 SER A N 1
ATOM 968 C CA . SER A 1 117 ? -9.676 11.503 28.328 1.00 78.19 117 SER A CA 1
ATOM 969 C C . SER A 1 117 ? -8.964 10.169 28.522 1.00 78.19 117 SER A C 1
ATOM 971 O O . SER A 1 117 ? -9.293 9.423 29.442 1.00 78.19 117 SER A O 1
ATOM 973 N N . HIS A 1 118 ? -8.006 9.854 27.654 1.00 78.81 118 HIS A N 1
ATOM 974 C CA . HIS A 1 118 ? -7.123 8.703 27.810 1.00 78.81 118 HIS A CA 1
ATOM 975 C C . HIS A 1 118 ? -5.797 8.929 27.073 1.00 78.81 118 HIS A C 1
ATOM 977 O O . HIS A 1 118 ? -5.754 9.648 26.073 1.00 78.81 118 HIS A O 1
ATOM 983 N N . THR A 1 119 ? -4.733 8.282 27.544 1.00 77.62 119 THR A N 1
ATOM 984 C CA . THR A 1 119 ? -3.499 8.045 26.783 1.00 77.62 119 THR A CA 1
ATOM 985 C C . THR A 1 119 ? -3.315 6.554 26.568 1.00 77.62 119 THR A C 1
ATOM 987 O O . THR A 1 119 ? -3.601 5.743 27.447 1.00 77.62 119 THR A O 1
ATOM 990 N N . LEU A 1 120 ? -2.851 6.200 25.375 1.00 79.56 120 LEU A N 1
ATOM 991 C CA . LEU A 1 120 ? -2.459 4.837 25.037 1.00 79.56 120 LEU A CA 1
ATOM 992 C C . LEU A 1 120 ? -1.011 4.606 25.485 1.00 79.56 120 LEU A C 1
ATOM 994 O O . LEU A 1 120 ? -0.231 5.562 25.504 1.00 79.56 120 LEU A O 1
ATOM 998 N N . LEU A 1 121 ? -0.694 3.365 25.856 1.00 67.19 121 LEU A N 1
ATOM 999 C CA . LEU A 1 121 ? 0.685 2.918 26.082 1.00 67.19 121 LEU A CA 1
ATOM 1000 C C . LEU A 1 121 ? 1.516 2.944 24.790 1.00 67.19 121 LEU A C 1
ATOM 1002 O O . LEU A 1 121 ? 0.931 2.752 23.696 1.00 67.19 121 LEU A O 1
#

Organism: Bacillus cereus (NCBI:txid1396)

pLDDT: mean 78.46, std 14.74, range [33.84, 92.81]

Sequence (121 aa):
KVDRIEIKEETNTKDIEREIKRCKSKIERLKDLYVDGDISKKKYKNDVDELNEKIYDLEQKLLSAENKISHDHIRENLKRISELWEHIDDQTKTESIRGVMDTMTIEIQGKDVVITSHTLL

Secondary structure (DSSP, 8-state):
------------HHHHHHHHHHHHHHHHHHHHHHHTTSS-HHHHHHHHHHHHHHHHHHHHHHHHHHTS--HHHHHHHHHHHHHHHHHS-HHHHHHHHHTTEEEEEEEEETTEEEEEEEEE-

Foldseek 3Di:
DDDDPDDDDPPVLVVLVVLLVVLVVVLVVLVVCVVVVVDDPVVNVVSNVVSVVSNVVSVVVNVVVVPPPDPVNVVVVVVVCVVVVVVDDPVVVVVVCVQFWPDWDWDDDPPDIDTPDTDTD